Protein AF-F6CYX8-F1 (afdb_monomer_lite)

Foldseek 3Di:
DVVVVVVVVVVVVVVVVVVVVVVVVVVVVVVVVVVVVVLVPDDPVVCVVVVHDDPPPDDPPDDD

Radius of gyration: 22.27 Å; chains: 1; bounding box: 52×31×54 Å

Secondary structure (DSSP, 8-state):
-HHHHHHHHHHHHHHHHHHHHHHHHHHHHHHHHHHHHHHHSS-HHHHHHTTPPP------SS--

Sequence (64 aa):
MWALLLWINQKILNLNNKLKEKREKNKRREESREVQLESRKLPEYLRKDLGLPPYDSYDKHDHL

p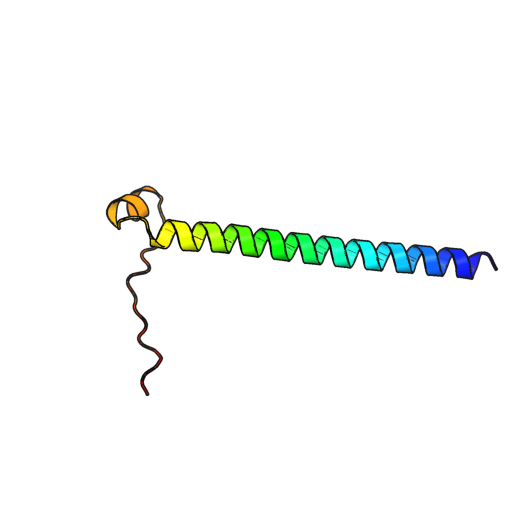LDDT: mean 75.04, std 14.91, range [42.84, 94.56]

Structure (mmCIF, N/CA/C/O backbone):
data_AF-F6CYX8-F1
#
_entry.id   AF-F6CYX8-F1
#
loop_
_atom_site.group_PDB
_atom_site.id
_atom_site.type_symbol
_atom_site.label_atom_id
_atom_site.label_alt_id
_atom_site.label_comp_id
_atom_site.label_asym_id
_atom_site.label_entity_id
_atom_site.label_seq_id
_atom_site.pdbx_PDB_ins_code
_atom_site.Cartn_x
_atom_site.Cartn_y
_atom_site.Cartn_z
_atom_site.occupancy
_atom_site.B_iso_or_equiv
_atom_site.auth_seq_id
_atom_site.auth_comp_id
_atom_site.auth_asym_id
_atom_site.auth_atom_id
_atom_site.pdbx_PDB_model_num
ATOM 1 N N . MET A 1 1 ? 24.090 -6.360 -28.745 1.00 68.06 1 MET A N 1
ATOM 2 C CA . MET A 1 1 ? 24.642 -6.560 -27.383 1.00 68.06 1 MET A CA 1
ATOM 3 C C . MET A 1 1 ? 24.077 -5.563 -26.371 1.00 68.06 1 MET A C 1
ATOM 5 O O . MET A 1 1 ? 23.413 -5.987 -25.438 1.00 68.06 1 MET A O 1
ATOM 9 N N . TRP A 1 2 ? 24.239 -4.252 -26.575 1.00 83.31 2 TRP A N 1
ATOM 10 C CA . TRP A 1 2 ? 23.780 -3.219 -25.626 1.00 83.31 2 TRP A CA 1
ATOM 11 C C . TRP A 1 2 ? 22.266 -3.208 -25.345 1.00 83.31 2 TRP A C 1
ATOM 13 O O . TRP A 1 2 ? 21.849 -3.060 -24.200 1.00 83.31 2 TRP A O 1
ATOM 23 N N . ALA A 1 3 ? 21.441 -3.452 -26.367 1.00 86.94 3 ALA A N 1
ATOM 24 C CA . ALA A 1 3 ? 19.985 -3.507 -26.216 1.00 86.94 3 ALA A CA 1
ATOM 25 C C . ALA A 1 3 ? 19.508 -4.632 -25.275 1.00 86.94 3 ALA A C 1
ATOM 27 O O . ALA A 1 3 ? 18.545 -4.445 -24.538 1.00 86.94 3 ALA A O 1
ATOM 28 N N . LEU A 1 4 ? 20.202 -5.778 -25.250 1.00 90.00 4 LEU A N 1
ATOM 29 C CA . LEU A 1 4 ? 19.868 -6.889 -24.350 1.00 90.00 4 LEU A CA 1
ATOM 30 C C . LEU A 1 4 ? 20.199 -6.549 -22.894 1.00 90.00 4 LEU A C 1
ATOM 32 O O . LEU A 1 4 ? 19.414 -6.856 -22.001 1.00 90.00 4 LEU A O 1
ATOM 36 N N . LEU A 1 5 ? 21.324 -5.869 -22.659 1.00 89.81 5 LEU A N 1
ATOM 37 C CA . LEU A 1 5 ? 21.708 -5.398 -21.327 1.00 89.81 5 LEU A CA 1
ATOM 38 C C . LEU A 1 5 ? 20.721 -4.351 -20.797 1.00 89.81 5 LEU A C 1
ATOM 40 O O . LEU A 1 5 ? 20.283 -4.446 -19.653 1.00 89.81 5 LEU A O 1
ATOM 44 N N . LEU A 1 6 ? 20.312 -3.399 -21.642 1.00 90.75 6 LEU A N 1
ATOM 45 C CA . LEU A 1 6 ? 19.282 -2.411 -21.307 1.00 90.75 6 LEU A CA 1
ATOM 46 C C . LEU A 1 6 ? 17.938 -3.074 -20.988 1.00 90.75 6 LEU A C 1
ATOM 48 O O . LEU A 1 6 ? 17.311 -2.739 -19.983 1.00 90.75 6 LEU A O 1
ATOM 52 N N . TRP A 1 7 ? 17.533 -4.060 -21.791 1.00 94.31 7 TRP A N 1
ATOM 53 C CA . TRP A 1 7 ? 16.287 -4.793 -21.583 1.00 94.31 7 TRP A CA 1
ATOM 54 C C . TRP A 1 7 ? 16.280 -5.577 -20.266 1.00 94.31 7 TRP A C 1
ATOM 56 O O . TRP A 1 7 ? 15.313 -5.507 -19.506 1.00 94.31 7 TRP A O 1
ATOM 66 N N . ILE A 1 8 ? 17.372 -6.283 -19.955 1.00 92.94 8 ILE A N 1
ATOM 67 C CA . ILE A 1 8 ? 17.519 -7.009 -18.687 1.00 92.94 8 ILE A CA 1
ATOM 68 C C . ILE A 1 8 ? 17.468 -6.033 -17.509 1.00 92.94 8 ILE A C 1
ATOM 70 O O . ILE A 1 8 ? 16.752 -6.285 -16.541 1.00 92.94 8 ILE A O 1
ATOM 74 N N . ASN A 1 9 ? 18.163 -4.899 -17.604 1.00 93.75 9 ASN A N 1
ATOM 75 C CA . ASN A 1 9 ? 18.196 -3.905 -16.536 1.00 93.75 9 ASN A CA 1
ATOM 76 C C . ASN A 1 9 ? 16.800 -3.310 -16.263 1.00 93.75 9 ASN A C 1
ATOM 78 O O . ASN A 1 9 ? 16.339 -3.290 -15.121 1.00 93.75 9 ASN A O 1
ATOM 82 N N . GLN A 1 10 ? 16.060 -2.939 -17.313 1.00 92.12 10 GLN A N 1
ATOM 83 C CA . GLN A 1 10 ? 14.666 -2.496 -17.182 1.00 92.12 10 GLN A CA 1
ATOM 84 C C . GLN A 1 10 ? 13.766 -3.572 -16.571 1.00 92.12 10 GLN A C 1
ATOM 86 O O . GLN A 1 10 ? 12.909 -3.269 -15.738 1.00 92.12 10 GLN A O 1
ATOM 91 N N . LYS A 1 11 ? 13.965 -4.839 -16.941 1.00 94.56 11 LYS A N 1
ATOM 92 C CA . LYS A 1 11 ? 13.170 -5.944 -16.403 1.00 94.56 11 LYS A CA 1
ATOM 93 C C . LYS A 1 11 ? 13.435 -6.169 -14.914 1.00 94.56 11 LYS A C 1
ATOM 95 O O . LYS A 1 11 ? 12.480 -6.364 -14.164 1.00 94.56 11 LYS A O 1
ATOM 100 N N . ILE A 1 12 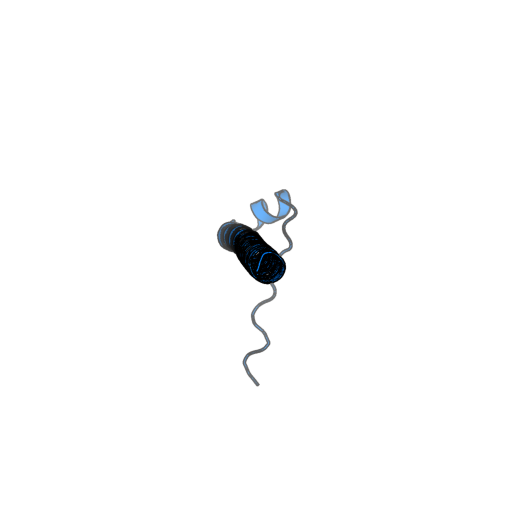? 14.693 -6.080 -14.481 1.00 93.12 12 ILE A N 1
ATOM 101 C CA . ILE A 1 12 ? 15.088 -6.178 -13.067 1.00 93.12 12 ILE A CA 1
ATOM 102 C C . ILE A 1 12 ? 14.502 -5.014 -12.259 1.00 93.12 12 ILE A C 1
ATOM 104 O O . ILE A 1 12 ? 13.912 -5.239 -11.201 1.00 93.12 12 ILE A O 1
ATOM 108 N N . LEU A 1 13 ? 14.598 -3.782 -12.768 1.00 94.38 13 LEU A N 1
ATOM 109 C CA . LEU A 1 13 ? 14.026 -2.598 -12.120 1.00 94.38 13 LEU A CA 1
ATOM 110 C C . LEU A 1 13 ? 12.510 -2.722 -11.938 1.00 94.38 13 LEU A C 1
ATOM 112 O O . LEU A 1 13 ? 12.000 -2.511 -10.837 1.00 94.38 13 LEU A O 1
ATOM 116 N N . ASN A 1 14 ? 11.794 -3.142 -12.982 1.00 93.00 14 ASN A N 1
ATOM 117 C CA . ASN A 1 14 ? 10.347 -3.339 -12.914 1.00 93.00 14 ASN A CA 1
ATOM 118 C C . ASN A 1 14 ? 9.956 -4.428 -11.908 1.00 93.00 14 ASN A C 1
ATOM 120 O O . ASN A 1 14 ? 8.988 -4.264 -11.163 1.00 93.00 14 ASN A O 1
ATOM 124 N N . LEU A 1 15 ? 10.715 -5.525 -11.850 1.00 93.62 15 LEU A N 1
ATOM 125 C CA . LEU A 1 15 ? 10.465 -6.602 -10.895 1.00 93.62 15 LEU A CA 1
ATOM 126 C C . LEU A 1 15 ? 10.664 -6.123 -9.450 1.00 93.62 15 LEU A C 1
ATOM 128 O O . LEU A 1 15 ? 9.808 -6.358 -8.598 1.00 93.62 15 LEU A O 1
ATOM 132 N N . ASN A 1 16 ? 11.752 -5.395 -9.190 1.00 92.06 16 ASN A N 1
ATOM 133 C CA . ASN A 1 16 ? 12.051 -4.836 -7.874 1.00 92.06 16 ASN A CA 1
ATOM 134 C C . ASN A 1 16 ? 10.997 -3.823 -7.422 1.00 92.06 16 ASN A C 1
ATOM 136 O O . ASN A 1 16 ? 10.557 -3.877 -6.273 1.00 92.06 16 ASN A O 1
ATOM 140 N N . ASN A 1 17 ? 10.545 -2.944 -8.317 1.00 92.62 17 ASN A N 1
ATOM 141 C CA . ASN A 1 17 ? 9.492 -1.979 -8.007 1.00 92.62 17 ASN A CA 1
ATOM 142 C C . ASN A 1 17 ? 8.172 -2.682 -7.669 1.00 92.62 17 ASN A C 1
ATOM 144 O O . ASN A 1 17 ? 7.555 -2.370 -6.654 1.00 92.62 17 ASN A O 1
ATOM 148 N N . LYS A 1 18 ? 7.789 -3.710 -8.436 1.00 92.12 18 LYS A N 1
ATOM 149 C CA . LYS A 1 18 ? 6.582 -4.504 -8.164 1.00 92.12 18 LYS A CA 1
ATOM 150 C C . LYS A 1 18 ? 6.662 -5.252 -6.829 1.00 92.12 18 LYS A C 1
ATOM 152 O O . LYS A 1 18 ? 5.668 -5.350 -6.110 1.00 92.12 18 LYS A O 1
ATOM 157 N N . LEU A 1 19 ? 7.837 -5.777 -6.478 1.00 90.19 19 LEU A N 1
ATOM 158 C CA . LEU A 1 19 ? 8.062 -6.429 -5.186 1.00 90.19 19 LEU A CA 1
ATOM 159 C C . LEU A 1 19 ? 8.003 -5.432 -4.023 1.00 90.19 19 LEU A C 1
ATOM 161 O O . LEU A 1 19 ? 7.387 -5.744 -3.004 1.00 90.19 19 LEU A O 1
ATOM 165 N N . LYS A 1 20 ? 8.587 -4.236 -4.174 1.00 90.62 20 LYS A N 1
ATOM 166 C CA . LYS A 1 20 ? 8.483 -3.156 -3.181 1.00 90.62 20 LYS A CA 1
ATOM 167 C C . LYS A 1 20 ? 7.035 -2.727 -2.973 1.00 90.62 20 LYS A C 1
ATOM 169 O O . LYS A 1 20 ? 6.572 -2.722 -1.839 1.00 90.62 20 LYS A O 1
ATO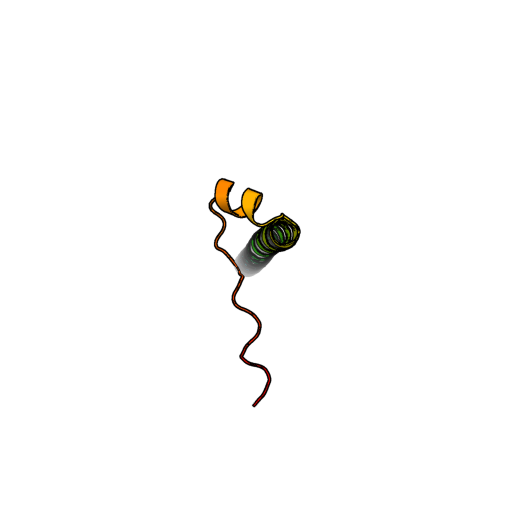M 174 N N . GLU A 1 21 ? 6.298 -2.482 -4.051 1.00 89.88 21 GLU A N 1
ATOM 175 C CA . GLU A 1 21 ? 4.893 -2.078 -3.979 1.00 89.88 21 GLU A CA 1
ATOM 176 C C . GLU A 1 21 ? 4.027 -3.151 -3.297 1.00 89.88 21 GLU A C 1
ATOM 178 O O . GLU A 1 21 ? 3.177 -2.843 -2.462 1.00 89.88 21 GLU A O 1
ATOM 183 N N . LYS A 1 22 ? 4.272 -4.436 -3.590 1.00 86.38 22 LYS A N 1
ATOM 184 C CA . LYS A 1 22 ? 3.578 -5.544 -2.919 1.00 86.38 22 LYS A CA 1
ATOM 185 C C . LYS A 1 22 ? 3.896 -5.595 -1.421 1.00 86.38 22 LYS A C 1
ATOM 187 O O . LYS A 1 22 ? 2.990 -5.828 -0.624 1.00 86.38 22 LYS A O 1
ATOM 192 N N . ARG A 1 23 ? 5.156 -5.369 -1.032 1.00 84.56 23 ARG A N 1
ATOM 193 C CA . ARG A 1 23 ? 5.562 -5.310 0.381 1.00 84.56 23 ARG A CA 1
ATOM 194 C C . ARG A 1 23 ? 4.917 -4.133 1.103 1.00 84.56 23 ARG A C 1
ATOM 196 O O . ARG A 1 23 ? 4.373 -4.335 2.178 1.00 84.56 23 ARG A O 1
ATOM 203 N N . GLU A 1 24 ? 4.907 -2.944 0.509 1.00 86.44 24 GLU A N 1
ATOM 204 C CA . GLU A 1 24 ? 4.252 -1.774 1.105 1.00 86.44 24 GLU A CA 1
ATOM 205 C C . GLU A 1 24 ? 2.742 -1.967 1.251 1.00 86.44 24 GLU A C 1
ATOM 207 O O . GLU A 1 24 ? 2.180 -1.655 2.299 1.00 86.44 24 GLU A O 1
ATOM 212 N N . LYS A 1 25 ? 2.078 -2.544 0.241 1.00 83.44 25 LYS A N 1
ATOM 213 C CA . LYS A 1 25 ? 0.651 -2.886 0.332 1.00 83.44 25 LYS A CA 1
ATOM 214 C C . LYS A 1 25 ? 0.373 -3.891 1.446 1.00 83.44 25 LYS A C 1
ATOM 216 O O . LYS A 1 25 ? -0.620 -3.738 2.150 1.00 83.44 25 LYS A O 1
ATOM 221 N N . ASN A 1 26 ? 1.231 -4.895 1.621 1.00 79.12 26 ASN A N 1
ATOM 222 C CA . ASN A 1 26 ? 1.087 -5.860 2.709 1.00 79.12 26 ASN A CA 1
ATOM 223 C C . ASN A 1 26 ? 1.347 -5.225 4.079 1.00 79.12 26 ASN A C 1
ATOM 225 O O . ASN A 1 26 ? 0.535 -5.424 4.973 1.00 79.12 26 ASN A O 1
ATOM 229 N N . LYS A 1 27 ? 2.384 -4.391 4.214 1.00 81.38 27 LYS A N 1
ATOM 230 C CA . LYS A 1 27 ? 2.703 -3.682 5.460 1.00 81.38 27 LYS A CA 1
ATOM 231 C C . LYS A 1 27 ? 1.545 -2.795 5.919 1.00 81.38 27 LYS A C 1
ATOM 233 O O . LYS A 1 27 ? 1.115 -2.893 7.057 1.00 81.38 27 LYS A O 1
ATOM 238 N N . ARG A 1 28 ? 0.951 -2.017 5.006 1.00 79.19 28 ARG A N 1
ATOM 239 C CA . ARG A 1 28 ? -0.237 -1.194 5.309 1.00 79.19 28 ARG A CA 1
ATOM 240 C C . ARG A 1 28 ? -1.444 -2.036 5.733 1.00 79.19 28 ARG A C 1
ATOM 242 O O . ARG A 1 28 ? -2.229 -1.612 6.575 1.00 79.19 28 ARG A O 1
ATOM 249 N N . ARG A 1 29 ? -1.611 -3.228 5.147 1.00 75.62 29 ARG A N 1
ATOM 250 C CA . ARG A 1 29 ? -2.674 -4.170 5.538 1.00 75.62 29 ARG A CA 1
ATOM 251 C C . ARG A 1 29 ? -2.418 -4.768 6.919 1.00 75.62 29 ARG A C 1
ATOM 253 O O . ARG A 1 29 ? -3.367 -4.891 7.686 1.00 75.62 29 ARG A O 1
ATOM 260 N N . GLU A 1 30 ? -1.177 -5.119 7.238 1.00 72.12 30 GLU A N 1
ATOM 261 C CA . GLU A 1 30 ? -0.782 -5.612 8.563 1.00 72.12 30 GLU A CA 1
ATOM 262 C C . GLU A 1 30 ? -0.964 -4.537 9.635 1.00 72.12 30 GLU A C 1
ATOM 264 O O . GLU A 1 30 ? -1.677 -4.791 10.598 1.00 72.12 30 GLU A O 1
ATOM 269 N N . GLU A 1 31 ? -0.483 -3.313 9.408 1.00 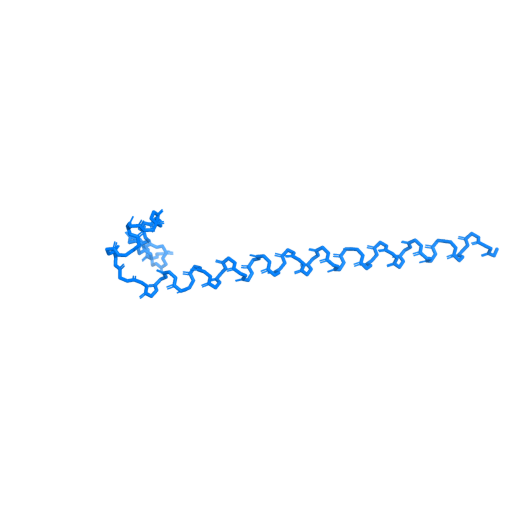75.50 31 GLU A N 1
ATOM 270 C CA . GLU A 1 31 ? -0.680 -2.178 10.324 1.00 75.50 31 GLU A CA 1
ATOM 271 C C . GLU A 1 31 ? -2.176 -1.920 10.578 1.00 75.50 31 GLU A C 1
ATOM 273 O O . GLU A 1 31 ? -2.611 -1.768 11.716 1.00 75.50 31 GLU A O 1
ATOM 278 N N . SER A 1 32 ? -3.011 -1.964 9.531 1.00 72.56 32 SER A N 1
ATOM 279 C CA . SER A 1 32 ? -4.463 -1.819 9.698 1.00 72.56 32 SER A CA 1
ATOM 280 C C . SER A 1 32 ? -5.108 -2.977 10.471 1.00 72.56 32 SER A C 1
ATOM 282 O O . SER A 1 32 ? -6.086 -2.766 11.186 1.00 72.56 32 SER A O 1
ATOM 284 N N . ARG A 1 33 ? -4.569 -4.198 10.350 1.00 70.62 33 ARG A N 1
ATOM 285 C CA . ARG A 1 33 ? -5.046 -5.378 11.082 1.00 70.62 33 ARG A CA 1
ATOM 286 C C . ARG A 1 33 ? -4.638 -5.334 12.547 1.00 70.62 33 ARG A C 1
ATOM 288 O O . ARG A 1 33 ? -5.457 -5.680 13.390 1.00 70.62 33 ARG A O 1
ATOM 295 N N . GLU A 1 34 ? -3.421 -4.901 12.851 1.00 70.50 34 GLU A N 1
ATOM 296 C CA . GLU A 1 34 ? -2.945 -4.734 14.226 1.00 70.50 34 GLU A CA 1
ATOM 297 C C . GLU A 1 34 ? -3.787 -3.693 14.966 1.00 70.50 34 GLU A C 1
ATOM 299 O O . GLU A 1 34 ? -4.346 -4.001 16.016 1.00 70.50 34 GLU A O 1
ATOM 304 N N . VAL A 1 35 ? -4.027 -2.527 14.355 1.00 69.38 35 V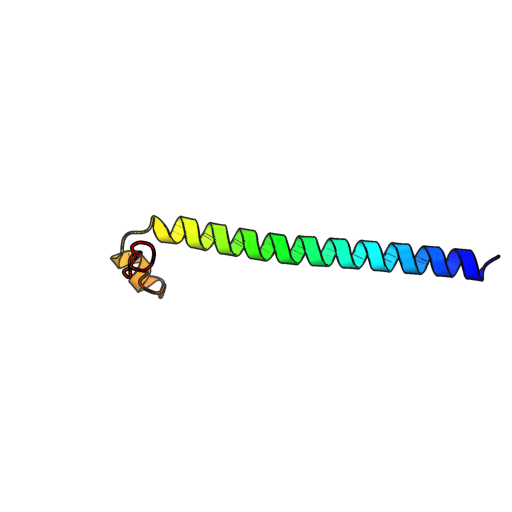AL A N 1
ATOM 305 C CA . VAL A 1 35 ? -4.913 -1.493 14.921 1.00 69.38 35 VAL A CA 1
ATOM 306 C C . VAL A 1 35 ? -6.341 -2.022 15.131 1.00 69.38 35 VAL A C 1
ATOM 308 O O . VAL A 1 35 ? -6.981 -1.739 16.147 1.00 69.38 35 VAL A O 1
ATOM 311 N N . GLN A 1 36 ? -6.859 -2.839 14.208 1.00 67.75 36 GLN A N 1
ATOM 312 C CA . GLN A 1 36 ? -8.172 -3.479 14.363 1.00 67.75 36 GLN A CA 1
ATOM 313 C C . GLN A 1 36 ? -8.205 -4.532 15.482 1.00 67.75 36 GLN A C 1
ATOM 315 O O . GLN A 1 36 ? -9.223 -4.677 16.154 1.00 67.75 36 GLN A O 1
ATOM 320 N N . LEU A 1 37 ? -7.121 -5.276 15.700 1.00 69.31 37 LEU A N 1
ATOM 321 C CA . LEU A 1 37 ? -7.029 -6.274 16.768 1.00 69.31 37 LEU A CA 1
ATOM 322 C C . LEU A 1 37 ? -6.873 -5.625 18.146 1.00 69.31 37 LEU A C 1
ATOM 324 O O . LEU A 1 37 ? -7.503 -6.077 19.101 1.00 69.31 37 LEU A O 1
ATOM 328 N N . GLU A 1 38 ? -6.082 -4.560 18.258 1.00 69.12 38 GLU A N 1
ATOM 329 C CA . GLU A 1 38 ? -5.938 -3.809 19.509 1.00 69.12 38 GLU A CA 1
ATOM 330 C C . GLU A 1 38 ? -7.239 -3.107 19.892 1.00 69.12 38 GLU A C 1
ATOM 332 O O . GLU A 1 38 ? -7.687 -3.207 21.034 1.00 69.12 38 GLU A O 1
ATOM 337 N N . SER A 1 39 ? -7.923 -2.495 18.923 1.00 66.19 39 SER A N 1
ATOM 338 C CA . SER A 1 39 ? -9.214 -1.844 19.169 1.00 66.19 39 SER A CA 1
ATOM 339 C C . SER A 1 39 ? -10.346 -2.803 19.552 1.00 66.19 39 SER A C 1
ATOM 341 O O . SER A 1 39 ? -11.306 -2.370 20.189 1.00 66.19 39 SER A O 1
ATOM 343 N N . ARG A 1 40 ? -10.247 -4.102 19.230 1.00 66.50 40 ARG A N 1
ATOM 344 C CA . ARG A 1 40 ? -11.186 -5.135 19.718 1.00 66.50 40 ARG A CA 1
ATOM 345 C C . ARG A 1 40 ? -11.036 -5.434 21.208 1.00 66.50 40 ARG A C 1
ATOM 347 O O . ARG A 1 40 ? -11.996 -5.889 21.816 1.00 66.50 40 ARG A O 1
ATOM 354 N N . LYS A 1 41 ? -9.856 -5.205 21.791 1.00 70.44 41 LYS A N 1
ATOM 355 C CA . LYS A 1 41 ? -9.612 -5.405 23.230 1.00 70.44 41 LYS A CA 1
ATOM 356 C C . LYS A 1 41 ? -10.024 -4.196 24.070 1.00 70.44 41 LYS A C 1
ATOM 358 O O . LYS A 1 41 ? -10.026 -4.287 25.295 1.00 70.44 41 LYS A O 1
ATOM 363 N N . LEU A 1 42 ? -10.338 -3.069 23.431 1.00 70.62 42 LEU A N 1
ATOM 364 C CA . LEU A 1 42 ? -10.747 -1.859 24.129 1.00 70.62 42 LEU A CA 1
ATOM 365 C C . LEU A 1 42 ? -12.196 -1.980 24.617 1.00 70.62 42 LEU A C 1
ATOM 367 O O . LEU A 1 42 ? -13.057 -2.454 23.873 1.00 70.62 42 LEU A O 1
ATOM 371 N N . PRO A 1 43 ? -12.492 -1.514 25.839 1.00 75.56 43 PRO A N 1
ATOM 372 C CA . PRO A 1 43 ? -13.856 -1.465 26.332 1.00 75.56 43 PRO A CA 1
ATOM 373 C C . PRO A 1 43 ? -14.699 -0.458 25.534 1.00 75.56 43 PRO A C 1
ATOM 375 O O . PRO A 1 43 ? -14.194 0.518 24.976 1.00 75.56 43 PRO A O 1
ATOM 378 N N . GLU A 1 44 ? -16.004 -0.709 25.480 1.00 72.50 44 GLU A N 1
ATOM 379 C CA . GLU A 1 44 ? -16.946 -0.059 24.561 1.00 72.50 44 GLU A CA 1
ATOM 380 C C . GLU A 1 44 ? -16.986 1.473 24.688 1.00 72.50 44 GLU A C 1
ATOM 382 O O . GLU A 1 44 ? -17.003 2.184 23.682 1.00 72.50 44 GLU A O 1
ATOM 387 N N . TYR A 1 45 ? -16.897 1.989 25.918 1.00 73.69 45 TYR A N 1
ATOM 388 C CA . TYR A 1 45 ? -16.859 3.429 26.185 1.00 73.69 45 TYR A CA 1
ATOM 389 C C . TYR A 1 45 ? -15.647 4.110 2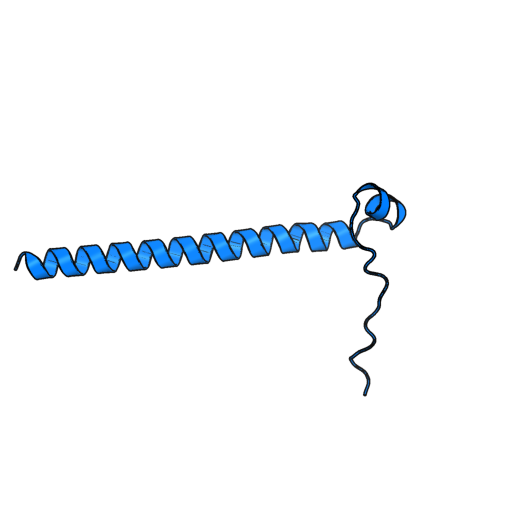5.530 1.00 73.69 45 TYR A C 1
ATOM 391 O O . TYR A 1 45 ? -15.781 5.179 24.944 1.00 73.69 45 TYR A O 1
ATOM 399 N N . LEU A 1 46 ? -14.482 3.454 25.544 1.00 72.50 46 LEU A N 1
ATOM 400 C CA . LEU A 1 46 ? -13.252 4.004 24.980 1.00 72.50 46 LEU A CA 1
ATOM 401 C C . LEU A 1 46 ? -13.283 3.985 23.445 1.00 72.50 46 LEU A C 1
ATOM 403 O O . LEU A 1 46 ? -12.739 4.868 22.790 1.00 72.50 46 LEU A O 1
ATOM 407 N N . ARG A 1 47 ? -13.949 2.985 22.854 1.00 71.56 47 ARG A N 1
ATOM 408 C CA . ARG A 1 47 ? -14.136 2.889 21.396 1.00 71.56 47 ARG A CA 1
ATOM 409 C C . ARG A 1 47 ? -15.014 4.023 20.872 1.00 71.56 47 ARG A C 1
ATOM 411 O O . ARG A 1 47 ? -14.718 4.571 19.812 1.00 71.56 47 ARG A O 1
ATOM 418 N N . LYS A 1 48 ? -16.049 4.395 21.633 1.00 71.00 48 LYS A N 1
ATOM 419 C CA . LYS A 1 48 ? -16.954 5.505 21.314 1.00 71.00 48 LYS A CA 1
ATOM 420 C C . LYS A 1 48 ? -16.229 6.851 21.304 1.00 71.00 48 LYS A C 1
ATOM 422 O O . LYS A 1 48 ? -16.408 7.614 20.359 1.00 71.00 48 LYS A O 1
ATOM 427 N N . ASP A 1 49 ? -15.370 7.099 22.291 1.00 79.12 49 ASP A N 1
ATOM 428 C CA . ASP A 1 49 ? -14.570 8.330 22.369 1.00 79.12 49 ASP A CA 1
ATOM 429 C C . ASP A 1 49 ? -13.546 8.435 21.228 1.00 79.12 49 ASP A C 1
ATOM 431 O O . ASP A 1 49 ? -13.267 9.522 20.727 1.00 79.12 49 ASP A O 1
ATOM 435 N N . LEU A 1 50 ? -13.030 7.295 20.760 1.00 75.31 50 LEU A N 1
ATOM 436 C CA . LEU A 1 50 ? -12.121 7.208 19.612 1.00 75.31 50 LEU A CA 1
ATOM 437 C C . LEU A 1 50 ? -12.841 7.261 18.250 1.00 75.31 50 LEU A C 1
ATOM 439 O O . LEU A 1 50 ? -12.183 7.181 17.212 1.00 75.31 50 LEU A O 1
ATOM 443 N N . GLY A 1 51 ? -14.176 7.369 18.227 1.00 68.94 51 GLY A N 1
ATOM 444 C CA . GLY A 1 51 ? -14.971 7.378 16.994 1.00 68.94 51 GLY A CA 1
ATOM 445 C C . GLY A 1 51 ? -14.904 6.065 16.208 1.00 68.94 51 GLY A C 1
ATOM 446 O O . GLY A 1 51 ? -15.167 6.046 15.004 1.00 68.94 51 GLY A O 1
ATOM 447 N N . LEU A 1 52 ? -14.522 4.965 16.863 1.00 68.25 52 LEU A N 1
ATOM 448 C CA . LEU A 1 52 ? -14.435 3.652 16.238 1.00 68.25 52 LEU A CA 1
ATOM 449 C C . LEU A 1 52 ? -15.845 3.051 16.123 1.00 68.25 52 LEU A C 1
ATOM 451 O O . LEU A 1 52 ? -16.619 3.125 17.080 1.00 68.25 52 LEU A O 1
ATOM 455 N N . PRO A 1 53 ? -16.202 2.444 14.977 1.00 63.41 53 PRO A N 1
ATOM 456 C CA . PRO A 1 53 ? -17.532 1.878 14.795 1.00 63.41 53 PRO A CA 1
ATOM 457 C C . PRO A 1 53 ? -17.789 0.748 15.811 1.00 63.41 53 PRO A C 1
ATOM 459 O O . PRO A 1 53 ? -16.869 -0.024 16.112 1.00 63.41 53 PRO A O 1
ATOM 462 N N . PRO A 1 54 ? -19.019 0.616 16.337 1.00 62.31 54 PRO A N 1
ATOM 463 C CA . PRO A 1 54 ? -19.381 -0.501 17.199 1.00 62.31 54 PRO A CA 1
ATOM 464 C C . PRO A 1 54 ? -19.440 -1.788 16.361 1.00 62.31 54 PRO A C 1
ATOM 466 O O . PRO A 1 54 ? -20.210 -1.882 15.409 1.00 62.31 54 PRO A O 1
ATOM 469 N N . TYR A 1 55 ? -18.618 -2.785 16.706 1.00 56.84 55 TYR A N 1
ATOM 470 C CA . TYR A 1 55 ? -18.634 -4.122 16.077 1.00 56.84 55 TYR A CA 1
ATOM 471 C C . TYR A 1 55 ? -19.548 -5.099 16.827 1.00 56.84 55 TYR A C 1
ATOM 473 O O . TYR A 1 55 ? -19.387 -6.315 16.726 1.00 56.84 55 TYR A O 1
ATOM 481 N N . ASP A 1 56 ? -20.526 -4.569 17.556 1.00 54.38 56 ASP A N 1
ATOM 482 C CA . ASP A 1 56 ? -21.573 -5.347 18.208 1.00 54.38 56 ASP A CA 1
ATOM 483 C C . ASP A 1 56 ? -22.632 -5.715 17.166 1.00 54.38 56 ASP A C 1
ATOM 485 O O . ASP A 1 56 ? -23.777 -5.278 17.162 1.00 54.38 56 ASP A O 1
ATOM 489 N N . SER A 1 57 ? -22.198 -6.499 16.194 1.00 47.75 57 SER A N 1
ATOM 490 C CA . SER A 1 57 ? -23.047 -7.287 15.315 1.00 47.75 57 SER A CA 1
ATOM 491 C C . SER A 1 57 ? -22.274 -8.556 15.000 1.00 47.75 57 SER A C 1
ATOM 493 O O . SER A 1 57 ? -21.686 -8.731 13.938 1.00 47.75 57 SER A O 1
ATOM 495 N N . TYR A 1 58 ? -22.216 -9.404 16.026 1.00 47.38 58 TYR A N 1
ATOM 496 C CA . TYR A 1 58 ? -22.186 -10.857 15.937 1.00 47.38 58 TYR A CA 1
ATOM 497 C C . TYR A 1 58 ? -22.462 -11.375 14.519 1.00 47.38 58 TYR A C 1
ATOM 499 O O . TYR A 1 58 ? -23.551 -11.173 13.984 1.00 47.38 58 TYR A O 1
ATOM 507 N N . ASP A 1 59 ? -21.487 -12.057 13.927 1.00 43.84 59 ASP A N 1
ATOM 508 C CA . ASP A 1 59 ? -21.514 -13.524 13.851 1.00 43.84 59 ASP A CA 1
ATOM 509 C C . ASP A 1 59 ? -22.928 -14.152 13.785 1.00 43.84 59 ASP A C 1
ATOM 511 O O . ASP A 1 59 ? -23.334 -14.959 14.619 1.00 43.84 59 ASP A O 1
ATOM 515 N N . LYS A 1 60 ? -23.731 -13.715 12.809 1.00 46.66 60 LYS A N 1
ATOM 516 C CA . LYS A 1 60 ? -25.080 -14.235 12.517 1.00 46.66 60 LYS A CA 1
ATOM 517 C C . LYS A 1 60 ? -25.200 -14.808 11.105 1.00 46.66 60 LYS A C 1
ATOM 519 O O . LYS A 1 60 ? -26.299 -14.905 10.567 1.00 46.66 60 LYS A O 1
ATOM 524 N N . HIS A 1 61 ? -24.080 -15.213 10.514 1.00 47.41 61 HIS A N 1
ATOM 525 C CA . HIS A 1 61 ? -24.049 -15.878 9.215 1.00 47.41 61 HIS A CA 1
ATOM 526 C C . HIS A 1 61 ? -23.029 -17.018 9.207 1.00 47.41 61 HIS A C 1
ATOM 528 O O . HIS A 1 61 ? -22.120 -16.974 8.402 1.00 47.41 61 HIS A O 1
ATOM 534 N N . ASP A 1 62 ? -23.164 -18.008 10.096 1.00 49.88 62 ASP A N 1
ATOM 535 C CA . ASP A 1 62 ? -22.478 -19.312 9.951 1.00 49.88 62 ASP A CA 1
ATOM 536 C C . ASP A 1 62 ? -23.274 -20.485 10.574 1.00 49.88 62 ASP A C 1
ATOM 538 O O . ASP A 1 62 ? -22.740 -21.543 10.903 1.00 49.88 62 ASP A O 1
ATOM 542 N N . HIS A 1 63 ? -24.596 -20.333 10.690 1.00 46.84 63 HIS A N 1
ATOM 543 C CA . HIS A 1 63 ? -25.513 -21.450 10.920 1.00 46.84 63 HIS A CA 1
ATOM 544 C C . HIS A 1 63 ? -26.740 -21.284 10.026 1.00 46.84 63 HIS A C 1
ATOM 546 O O . HIS A 1 63 ? -27.705 -20.643 10.439 1.00 46.84 63 HIS A O 1
ATOM 552 N N . LEU A 1 64 ? -26.656 -21.809 8.799 1.00 42.84 64 LEU A N 1
ATOM 553 C CA . LEU A 1 64 ? -27.732 -22.447 8.023 1.00 42.84 64 LEU A CA 1
ATOM 554 C C . LEU A 1 64 ? -27.171 -22.981 6.700 1.00 42.84 64 LEU A C 1
ATOM 556 O O . LEU A 1 64 ? -26.543 -22.187 5.967 1.00 42.84 64 LEU A O 1
#

Organism: Marinomonas posidonica (strain CECT 7376 / NCIMB 14433 / IVIA-Po-181) (NCBI:txid491952)